Protein AF-A0A645GMU7-F1 (afdb_monomer_lite)

pLDDT: mean 84.22, std 10.96, range [55.72, 93.5]

Structure (mmCIF, N/CA/C/O backbone):
data_AF-A0A645GMU7-F1
#
_entry.id   AF-A0A645GMU7-F1
#
loop_
_atom_site.group_PDB
_atom_site.id
_atom_site.type_symbol
_atom_site.label_atom_id
_atom_site.label_alt_id
_atom_site.label_comp_id
_atom_site.label_asym_id
_atom_site.label_entity_id
_atom_site.label_seq_id
_atom_site.pdbx_PDB_ins_code
_atom_site.Cartn_x
_atom_site.Cartn_y
_atom_site.Cartn_z
_atom_site.occupancy
_atom_site.B_iso_or_equiv
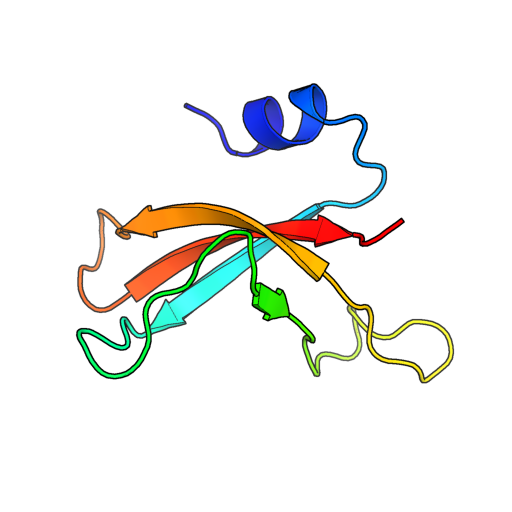_atom_site.auth_seq_id
_atom_site.auth_comp_id
_atom_site.auth_asym_id
_atom_site.auth_atom_id
_atom_site.pdbx_PDB_model_num
ATOM 1 N N . MET A 1 1 ? -5.381 14.484 5.183 1.00 55.72 1 MET A N 1
ATOM 2 C CA . MET A 1 1 ? -3.976 14.639 4.748 1.00 55.72 1 MET A CA 1
ATOM 3 C C . MET A 1 1 ? -3.900 14.101 3.328 1.00 55.72 1 MET A C 1
ATOM 5 O O . MET A 1 1 ? -4.540 13.086 3.083 1.00 55.72 1 MET A O 1
ATOM 9 N N . LYS A 1 2 ? -3.295 14.817 2.375 1.00 77.25 2 LYS A N 1
ATOM 10 C CA . LYS A 1 2 ? -3.362 14.465 0.946 1.00 77.25 2 LYS A CA 1
ATOM 11 C C . LYS A 1 2 ? -2.253 13.460 0.618 1.00 77.25 2 LYS A C 1
ATOM 13 O O . LYS A 1 2 ? -1.131 13.645 1.077 1.00 77.25 2 LYS A O 1
ATOM 18 N N . ASP A 1 3 ? -2.534 12.445 -0.202 1.00 61.56 3 ASP A N 1
ATOM 19 C CA . ASP A 1 3 ? -1.557 11.387 -0.542 1.00 61.56 3 ASP A CA 1
ATOM 20 C C . ASP A 1 3 ? -0.232 11.964 -1.094 1.00 61.56 3 ASP A C 1
ATOM 22 O O . ASP A 1 3 ? 0.859 11.463 -0.827 1.00 61.56 3 ASP A O 1
ATOM 26 N N . MET A 1 4 ? -0.329 13.082 -1.820 1.00 61.84 4 MET A N 1
ATOM 27 C CA . MET A 1 4 ? 0.803 13.784 -2.427 1.00 61.84 4 MET A CA 1
ATOM 28 C C . MET A 1 4 ? 1.776 14.386 -1.396 1.00 61.84 4 MET A C 1
ATOM 30 O O . MET A 1 4 ? 2.973 14.471 -1.668 1.00 61.84 4 MET A O 1
ATOM 34 N N . ASP A 1 5 ? 1.287 14.777 -0.216 1.00 69.12 5 ASP A N 1
ATOM 35 C CA . ASP A 1 5 ? 2.123 15.343 0.852 1.00 69.12 5 ASP A CA 1
ATOM 36 C C . ASP A 1 5 ? 2.981 14.248 1.506 1.00 69.12 5 ASP A C 1
ATOM 38 O O . ASP A 1 5 ? 4.155 14.462 1.814 1.00 69.12 5 ASP A O 1
ATOM 42 N N . ILE A 1 6 ? 2.419 13.041 1.640 1.00 62.91 6 ILE A N 1
ATOM 43 C CA . ILE A 1 6 ? 3.112 11.865 2.180 1.00 62.91 6 ILE A CA 1
ATOM 44 C C . ILE A 1 6 ? 4.245 11.443 1.235 1.00 62.91 6 ILE A C 1
ATOM 46 O O . ILE A 1 6 ? 5.368 11.214 1.685 1.00 62.91 6 ILE A O 1
ATOM 50 N N . LEU A 1 7 ? 3.986 11.398 -0.075 1.00 61.19 7 LEU A N 1
ATOM 51 C CA . LEU A 1 7 ? 4.989 11.023 -1.080 1.00 61.19 7 LEU A CA 1
ATOM 52 C C . LEU A 1 7 ? 6.129 12.047 -1.189 1.00 61.19 7 LEU A C 1
ATOM 54 O O . LEU A 1 7 ? 7.299 11.667 -1.234 1.00 61.19 7 LEU A O 1
ATOM 58 N N . ARG A 1 8 ? 5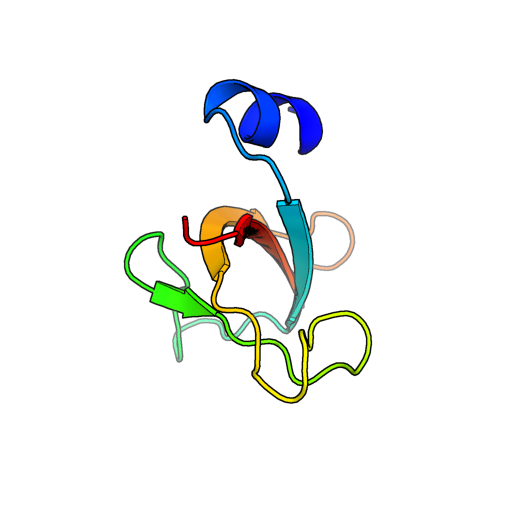.811 13.348 -1.164 1.00 60.84 8 ARG A N 1
ATOM 59 C CA . ARG A 1 8 ? 6.821 14.420 -1.205 1.00 60.84 8 ARG A CA 1
ATOM 60 C C . ARG A 1 8 ? 7.757 14.414 -0.001 1.00 60.84 8 ARG A C 1
ATOM 62 O O . ARG A 1 8 ? 8.921 14.768 -0.148 1.00 60.84 8 ARG A O 1
ATOM 69 N N . SER A 1 9 ? 7.275 13.991 1.167 1.00 58.47 9 SER A N 1
ATOM 70 C CA . SER A 1 9 ? 8.094 13.926 2.384 1.00 58.47 9 SER A CA 1
ATOM 71 C C . SER A 1 9 ? 9.207 12.866 2.343 1.00 58.47 9 SER A C 1
ATOM 73 O O . SER A 1 9 ? 10.087 12.888 3.198 1.00 58.47 9 SER A O 1
ATOM 75 N N . LYS A 1 10 ? 9.180 11.944 1.367 1.00 60.91 10 LYS A N 1
ATOM 76 C CA . LYS A 1 10 ? 10.097 10.795 1.272 1.00 60.91 10 LYS A CA 1
ATOM 77 C C . LYS A 1 10 ? 10.953 10.775 -0.004 1.00 60.91 10 LYS A C 1
ATOM 79 O O . LYS A 1 10 ? 11.375 9.692 -0.398 1.00 60.91 10 LYS A O 1
ATOM 84 N N . GLU A 1 11 ? 11.159 11.921 -0.666 1.00 58.62 11 GLU A N 1
ATOM 85 C CA . GLU A 1 11 ? 12.003 12.050 -1.880 1.00 58.62 11 GLU A CA 1
ATOM 86 C C . GLU A 1 11 ? 11.718 10.969 -2.942 1.00 58.62 11 GLU A C 1
ATOM 88 O O . GLU A 1 11 ? 12.610 10.351 -3.511 1.00 58.62 11 GLU A O 1
ATOM 93 N N . THR A 1 12 ? 10.437 10.677 -3.165 1.00 60.22 12 THR A N 1
ATOM 94 C CA . THR A 1 12 ? 10.014 9.583 -4.041 1.00 60.22 12 THR A CA 1
ATOM 95 C C . THR A 1 12 ? 9.853 10.070 -5.483 1.00 60.22 12 THR A C 1
ATOM 97 O O . THR A 1 12 ? 9.009 10.926 -5.744 1.00 60.22 12 THR A O 1
ATOM 100 N N . GLU A 1 13 ? 10.619 9.499 -6.418 1.00 68.19 13 GLU A N 1
ATOM 101 C CA . GLU A 1 13 ? 10.539 9.825 -7.855 1.00 68.19 13 GLU A CA 1
ATOM 102 C C . GLU A 1 13 ? 9.243 9.321 -8.509 1.00 68.19 13 GLU A C 1
ATOM 104 O O . GLU A 1 13 ? 8.684 9.980 -9.385 1.00 68.19 13 GLU A O 1
ATOM 109 N N . GLU A 1 14 ? 8.724 8.177 -8.054 1.00 82.69 14 GLU A N 1
ATOM 110 C CA . GLU A 1 14 ? 7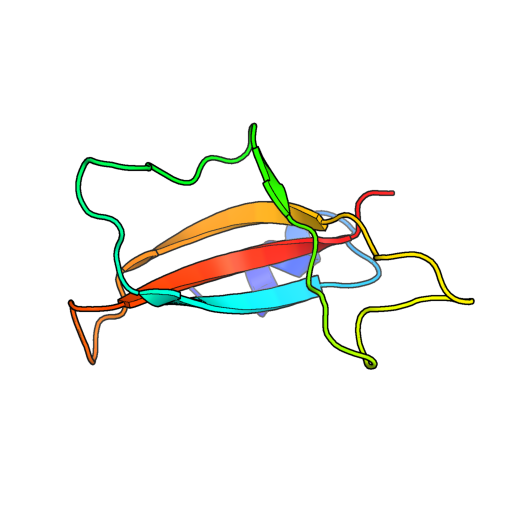.506 7.567 -8.587 1.00 82.69 14 GLU A CA 1
ATOM 111 C C . GLU A 1 14 ? 6.653 6.986 -7.448 1.00 82.69 14 GLU A C 1
ATOM 113 O O . GLU A 1 14 ? 7.106 6.159 -6.652 1.00 82.69 14 GLU A O 1
ATOM 118 N N . GLY A 1 15 ? 5.403 7.440 -7.354 1.00 87.12 15 GLY A N 1
ATOM 119 C CA . GLY A 1 15 ? 4.435 6.994 -6.355 1.00 87.12 15 GLY A CA 1
ATOM 120 C C . GLY A 1 15 ? 3.127 6.579 -7.012 1.00 87.12 15 GLY A C 1
ATOM 121 O O . GLY A 1 15 ? 2.711 7.164 -8.010 1.00 87.12 15 GLY A O 1
ATOM 122 N N . THR A 1 16 ? 2.470 5.572 -6.445 1.00 89.88 16 THR A N 1
ATOM 123 C CA . THR A 1 16 ? 1.166 5.100 -6.920 1.00 89.88 16 THR A CA 1
ATOM 124 C C . THR A 1 16 ? 0.247 4.803 -5.743 1.00 89.88 16 THR A C 1
ATOM 126 O O . THR A 1 16 ? 0.664 4.761 -4.585 1.00 89.88 16 THR A O 1
ATOM 129 N N . THR A 1 17 ? -1.044 4.658 -6.005 1.00 91.69 17 THR A N 1
ATOM 130 C CA . THR A 1 17 ? -2.031 4.343 -4.975 1.00 91.69 17 THR A CA 1
ATOM 131 C C . THR A 1 17 ? -2.981 3.296 -5.506 1.00 91.69 17 THR A C 1
ATOM 133 O O . THR A 1 17 ? -3.540 3.452 -6.590 1.00 91.69 17 THR A O 1
ATOM 136 N N . ILE A 1 18 ? -3.155 2.228 -4.736 1.00 92.12 18 ILE A N 1
ATOM 137 C CA . ILE A 1 18 ? -4.050 1.127 -5.080 1.00 92.12 18 ILE A CA 1
ATOM 138 C C . ILE A 1 18 ? -5.183 1.041 -4.063 1.00 92.12 18 ILE A C 1
ATOM 140 O O . ILE A 1 18 ? -5.016 1.375 -2.889 1.00 92.12 18 ILE A O 1
ATOM 144 N N . LYS A 1 19 ? -6.339 0.575 -4.529 1.00 92.94 19 LYS A N 1
ATOM 145 C CA . LYS A 1 19 ? -7.486 0.231 -3.693 1.00 92.94 19 LYS A CA 1
ATOM 146 C C . LYS A 1 19 ? -7.717 -1.267 -3.833 1.00 92.94 19 LYS A C 1
ATOM 148 O O . LYS A 1 19 ? -7.910 -1.749 -4.948 1.00 92.94 19 LYS A O 1
ATOM 153 N N . ILE A 1 20 ? -7.658 -1.995 -2.723 1.00 92.12 20 ILE A N 1
ATOM 154 C CA . ILE A 1 20 ? -7.903 -3.442 -2.690 1.00 92.12 20 ILE A CA 1
ATOM 155 C C . ILE A 1 20 ? -9.063 -3.746 -1.756 1.00 92.12 20 ILE A C 1
ATOM 157 O O . ILE A 1 20 ? -9.373 -2.951 -0.870 1.0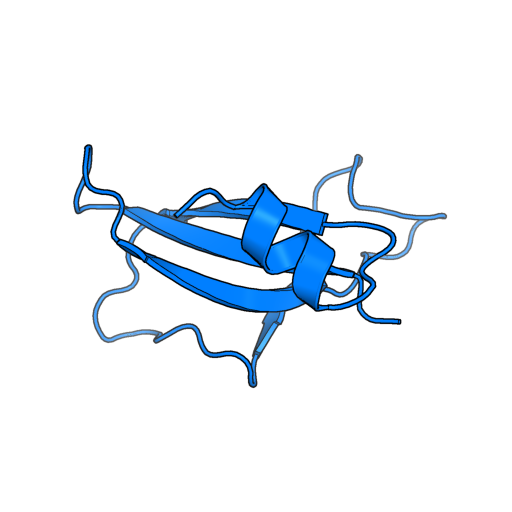0 92.12 20 ILE A O 1
ATOM 161 N N . ARG A 1 21 ? -9.713 -4.893 -1.960 1.00 92.12 21 ARG A N 1
ATOM 162 C CA . ARG A 1 21 ? -10.720 -5.388 -1.019 1.00 92.12 21 ARG A CA 1
ATOM 163 C C . ARG A 1 21 ? -10.070 -5.604 0.347 1.00 92.12 21 ARG A C 1
ATOM 165 O O . ARG A 1 21 ? -8.966 -6.139 0.390 1.00 92.12 21 ARG A O 1
ATOM 172 N N . ASP A 1 22 ? -10.751 -5.202 1.416 1.00 89.88 22 ASP A N 1
ATOM 173 C CA . ASP A 1 22 ? -10.275 -5.393 2.784 1.00 89.88 22 ASP A CA 1
ATOM 174 C C . ASP A 1 22 ? -10.107 -6.901 3.068 1.00 89.88 22 ASP A C 1
ATOM 176 O O . ASP A 1 22 ? -11.091 -7.648 3.030 1.00 89.88 22 ASP A O 1
ATOM 180 N N . PRO A 1 23 ? -8.871 -7.378 3.301 1.00 87.31 23 PRO A N 1
ATOM 181 C CA . PRO A 1 23 ? -8.593 -8.769 3.659 1.00 87.31 23 PRO A CA 1
ATOM 182 C C . PRO A 1 23 ? -8.964 -9.114 5.115 1.00 87.31 23 PRO A C 1
ATOM 184 O O . PRO A 1 23 ? -8.765 -10.251 5.548 1.00 87.31 23 PRO A O 1
ATOM 187 N N . TYR A 1 24 ? -9.477 -8.159 5.896 1.00 83.50 24 TYR A N 1
ATOM 188 C CA . TYR A 1 24 ? -9.806 -8.306 7.310 1.00 83.50 24 TYR A CA 1
ATOM 189 C C . TYR A 1 24 ? -8.625 -8.835 8.142 1.00 83.50 24 TYR A C 1
ATOM 191 O O . TYR A 1 24 ? -7.674 -8.111 8.423 1.00 83.50 24 TYR A O 1
ATOM 199 N N . LYS A 1 25 ? -8.696 -10.094 8.596 1.00 83.00 25 LYS A N 1
ATOM 200 C CA . LYS A 1 25 ? -7.687 -10.722 9.466 1.00 83.00 25 LYS A CA 1
ATOM 201 C C . LYS A 1 25 ? -6.740 -11.652 8.716 1.00 83.00 25 LYS A C 1
ATOM 203 O O . LYS A 1 25 ? -5.750 -12.076 9.307 1.00 83.00 25 LYS A O 1
ATOM 208 N N . ASP A 1 26 ? -7.025 -11.950 7.452 1.00 87.00 26 ASP A N 1
ATOM 209 C CA . ASP A 1 26 ? -6.228 -12.899 6.672 1.00 87.00 26 ASP A CA 1
ATOM 210 C C . ASP A 1 26 ? -4.886 -12.287 6.260 1.00 87.00 26 ASP A C 1
ATOM 212 O O . ASP A 1 26 ? -3.883 -12.987 6.129 1.00 87.00 26 ASP A O 1
ATOM 216 N N . TYR A 1 27 ? -4.842 -10.963 6.103 1.00 86.44 27 TYR A N 1
ATOM 217 C CA . TYR A 1 27 ? -3.628 -10.224 5.788 1.00 86.44 27 TYR A CA 1
ATOM 218 C C . TYR A 1 27 ? -3.731 -8.788 6.301 1.00 86.44 27 TYR A C 1
ATOM 220 O O . TYR A 1 27 ? -4.742 -8.132 6.102 1.00 86.44 27 TYR A O 1
ATOM 228 N N . ILE A 1 28 ? -2.677 -8.271 6.932 1.00 87.31 28 ILE A N 1
ATOM 229 C CA . ILE A 1 28 ? -2.618 -6.867 7.361 1.00 87.31 28 ILE A CA 1
ATOM 230 C C . ILE A 1 28 ? -1.447 -6.215 6.622 1.00 87.31 28 ILE A C 1
ATOM 232 O O . ILE A 1 28 ? -0.295 -6.537 6.927 1.00 87.31 28 ILE A O 1
ATOM 236 N N . PRO A 1 29 ? -1.690 -5.336 5.632 1.00 89.69 29 PRO A N 1
ATOM 237 C CA . PRO A 1 29 ? -0.609 -4.669 4.922 1.00 89.69 29 PRO A CA 1
ATOM 238 C C . PRO A 1 29 ? 0.172 -3.751 5.867 1.00 89.69 29 PRO A C 1
ATOM 240 O O . PRO A 1 29 ? -0.399 -2.971 6.625 1.00 89.69 29 PRO A O 1
ATOM 243 N N . THR A 1 30 ? 1.501 -3.847 5.819 1.00 90.75 30 THR A N 1
ATOM 244 C CA . THR A 1 30 ? 2.413 -3.014 6.612 1.00 90.75 30 THR A CA 1
ATOM 245 C C . THR A 1 30 ? 3.565 -2.528 5.741 1.00 90.75 30 THR A C 1
ATOM 247 O O . THR A 1 30 ? 3.846 -3.106 4.693 1.00 90.75 30 THR A O 1
ATOM 250 N N . ASN A 1 31 ? 4.298 -1.516 6.205 1.00 89.00 31 ASN A N 1
ATOM 251 C CA . ASN A 1 31 ? 5.495 -1.000 5.530 1.00 89.00 31 ASN A CA 1
ATOM 252 C C . ASN A 1 31 ? 6.657 -2.010 5.398 1.00 89.00 31 ASN A C 1
ATOM 254 O O . ASN A 1 31 ? 7.663 -1.700 4.767 1.00 89.00 31 ASN A O 1
ATOM 258 N N . LYS A 1 32 ? 6.538 -3.207 5.987 1.00 90.44 32 LYS A N 1
ATOM 259 C CA . LYS A 1 32 ? 7.500 -4.308 5.828 1.00 90.44 32 LYS A CA 1
ATOM 260 C C . LYS A 1 32 ? 7.213 -5.171 4.601 1.00 90.44 32 LYS A C 1
ATOM 262 O O . LYS A 1 32 ? 8.039 -6.005 4.240 1.00 90.44 32 LYS A O 1
ATOM 267 N N . HIS A 1 33 ? 6.042 -5.011 3.992 1.00 93.12 33 HIS A 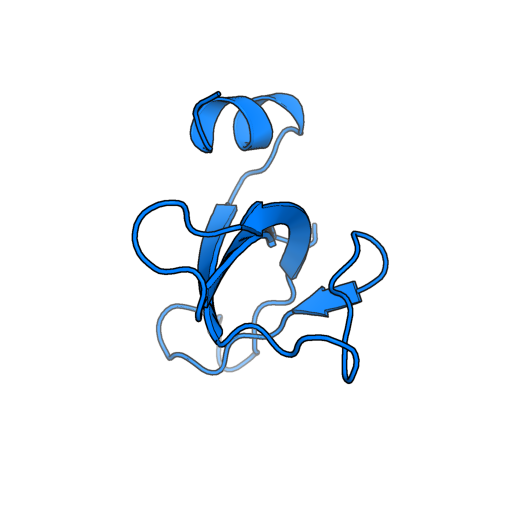N 1
ATOM 268 C CA . HIS A 1 33 ? 5.657 -5.749 2.801 1.00 93.12 33 HIS A CA 1
ATOM 269 C C . HIS A 1 33 ? 6.045 -4.980 1.538 1.00 93.12 33 HIS A C 1
ATOM 271 O O . HIS A 1 33 ? 6.102 -3.747 1.521 1.00 93.12 33 HIS A O 1
ATOM 277 N N . LYS A 1 34 ? 6.292 -5.740 0.472 1.00 92.56 34 LYS A N 1
ATOM 278 C CA . LYS A 1 34 ? 6.523 -5.225 -0.876 1.00 92.56 34 LYS A CA 1
ATOM 279 C C . LYS A 1 34 ? 5.333 -5.575 -1.758 1.00 92.56 34 LYS A C 1
ATOM 281 O O . LYS A 1 34 ? 4.641 -6.559 -1.503 1.00 92.56 34 LYS A O 1
ATOM 286 N N . VAL A 1 35 ? 5.097 -4.755 -2.772 1.00 92.81 35 VAL A N 1
ATOM 287 C CA . VAL A 1 35 ? 3.993 -4.926 -3.717 1.00 92.81 35 VAL A CA 1
ATOM 288 C C . VAL A 1 35 ? 4.557 -5.006 -5.126 1.00 92.81 35 VAL A C 1
ATOM 290 O O . VAL A 1 35 ? 5.408 -4.205 -5.502 1.00 92.81 35 VAL A O 1
ATOM 293 N N . GLU A 1 36 ? 4.053 -5.955 -5.902 1.00 92.94 36 GLU A N 1
ATOM 294 C CA . GLU A 1 36 ? 4.229 -6.035 -7.348 1.00 92.94 36 GLU A CA 1
ATOM 295 C C . GLU A 1 36 ? 2.839 -5.963 -7.977 1.00 92.94 36 GLU A C 1
ATOM 297 O O . GLU A 1 36 ? 1.888 -6.559 -7.466 1.00 92.94 36 GLU A O 1
ATOM 302 N N . ILE A 1 37 ? 2.702 -5.175 -9.041 1.00 92.06 37 ILE A N 1
ATOM 303 C CA . ILE A 1 37 ? 1.419 -4.944 -9.707 1.00 92.06 37 ILE A CA 1
ATOM 304 C C . ILE A 1 37 ? 1.540 -5.483 -11.123 1.00 92.06 37 ILE A C 1
ATOM 306 O O . ILE A 1 37 ? 2.261 -4.908 -11.938 1.00 92.06 37 ILE A O 1
ATOM 310 N N . ASP A 1 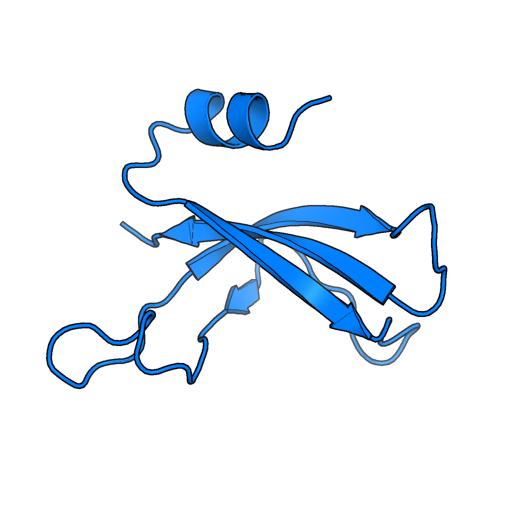38 ? 0.821 -6.567 -11.403 1.00 91.25 38 ASP A N 1
ATOM 311 C CA . ASP A 1 38 ? 0.724 -7.145 -12.742 1.00 91.25 38 ASP A CA 1
ATOM 312 C C . ASP A 1 38 ? -0.255 -6.335 -13.605 1.00 91.25 38 ASP A C 1
ATOM 314 O O . ASP A 1 38 ? -1.412 -6.691 -13.824 1.00 91.25 38 ASP A O 1
ATOM 318 N N . ASP A 1 39 ? 0.208 -5.154 -14.009 1.00 89.00 39 ASP A N 1
ATOM 319 C CA . ASP A 1 39 ? -0.461 -4.243 -14.929 1.00 89.00 39 ASP A CA 1
ATOM 320 C C . ASP A 1 39 ? 0.587 -3.709 -15.906 1.00 89.00 39 ASP A C 1
ATOM 322 O O . ASP A 1 39 ? 1.666 -3.282 -15.495 1.00 89.00 39 ASP A O 1
ATOM 326 N N . TYR A 1 40 ? 0.270 -3.691 -17.201 1.00 87.44 40 TYR A N 1
ATOM 327 C CA . TYR A 1 40 ? 1.206 -3.281 -18.253 1.00 87.44 40 TYR A CA 1
ATOM 328 C C . TYR A 1 40 ? 1.794 -1.873 -18.051 1.00 87.44 40 TYR A C 1
ATOM 330 O O . TYR A 1 40 ? 2.876 -1.586 -18.554 1.00 87.44 40 TYR A O 1
ATOM 338 N N . ARG A 1 41 ? 1.109 -0.991 -17.310 1.00 86.19 41 ARG A N 1
ATOM 339 C CA . ARG A 1 41 ? 1.581 0.368 -16.978 1.00 86.19 41 ARG A CA 1
ATOM 340 C C . ARG A 1 41 ? 2.630 0.379 -15.869 1.00 86.19 41 ARG A C 1
ATOM 342 O O . ARG A 1 41 ? 3.364 1.350 -15.727 1.00 86.19 41 ARG A O 1
ATOM 349 N N . MET A 1 42 ? 2.664 -0.682 -15.071 1.00 86.12 42 MET A N 1
ATOM 350 C CA . MET A 1 42 ? 3.536 -0.859 -13.911 1.00 86.12 42 MET A CA 1
ATOM 351 C C . MET A 1 42 ? 4.681 -1.838 -14.201 1.00 86.12 42 MET A C 1
ATOM 353 O O . MET A 1 42 ? 5.430 -2.192 -13.292 1.00 86.12 42 MET A O 1
ATOM 357 N N . ILE A 1 43 ? 4.830 -2.262 -15.458 1.00 86.75 43 ILE A N 1
ATOM 358 C CA . ILE A 1 43 ? 5.932 -3.089 -15.948 1.00 86.75 43 ILE A CA 1
ATOM 359 C C . ILE A 1 43 ? 6.955 -2.176 -16.622 1.00 86.75 43 ILE A C 1
ATOM 361 O O . ILE A 1 43 ? 6.606 -1.355 -17.468 1.00 86.75 43 ILE A O 1
ATOM 365 N N . ASP A 1 44 ? 8.224 -2.335 -16.261 1.00 83.25 44 ASP A N 1
ATOM 366 C CA . ASP A 1 44 ? 9.340 -1.668 -16.926 1.00 83.25 44 ASP A CA 1
ATOM 367 C C . ASP A 1 44 ? 10.190 -2.711 -17.648 1.00 83.25 44 ASP A C 1
ATOM 369 O O . ASP A 1 44 ? 10.707 -3.641 -17.032 1.00 83.25 44 ASP A O 1
ATOM 373 N N . SER A 1 45 ? 10.300 -2.583 -18.971 1.00 84.62 45 SER A N 1
ATOM 374 C CA . SER A 1 45 ? 11.140 -3.455 -19.803 1.00 84.62 45 SER A CA 1
ATOM 375 C C . SER A 1 45 ? 10.870 -4.962 -19.620 1.00 84.62 45 SER A C 1
ATOM 377 O O . SER A 1 45 ? 11.775 -5.786 -19.723 1.00 84.62 45 SER A O 1
ATOM 379 N N . GLY A 1 46 ? 9.613 -5.333 -19.347 1.00 83.44 46 GLY A N 1
ATOM 380 C CA . GLY A 1 46 ? 9.196 -6.722 -19.115 1.00 83.44 46 GLY A CA 1
ATOM 381 C C . GLY A 1 46 ? 9.386 -7.228 -17.680 1.00 83.44 46 GLY A C 1
ATOM 382 O O . GLY A 1 46 ? 9.127 -8.399 -17.421 1.00 83.44 46 GLY A O 1
ATOM 383 N N . VAL A 1 47 ? 9.805 -6.368 -16.747 1.00 85.44 47 VAL A N 1
ATOM 384 C CA . VAL A 1 47 ? 9.988 -6.692 -15.326 1.00 85.44 47 VAL A CA 1
ATOM 385 C C . VAL A 1 47 ? 8.959 -5.942 -14.478 1.00 85.44 47 VAL A C 1
ATOM 387 O O . VAL A 1 47 ? 8.739 -4.741 -14.659 1.00 85.44 47 VAL A O 1
ATOM 390 N N . LEU A 1 48 ? 8.322 -6.645 -13.536 1.00 88.06 48 LEU A N 1
ATOM 391 C CA . LEU A 1 48 ? 7.381 -6.040 -12.593 1.00 88.06 48 LEU A CA 1
ATOM 392 C C . LEU A 1 48 ? 8.106 -5.038 -11.692 1.00 88.06 48 LEU A C 1
ATOM 394 O O . LEU A 1 48 ? 9.125 -5.345 -11.067 1.00 88.06 48 LEU A O 1
ATOM 398 N N . LYS A 1 49 ? 7.565 -3.821 -11.599 1.00 90.19 49 LYS A N 1
ATOM 399 C CA . LYS A 1 49 ? 8.062 -2.844 -10.637 1.00 90.19 49 LYS A CA 1
ATOM 400 C C . LYS A 1 49 ? 7.715 -3.299 -9.218 1.00 90.19 49 LYS A C 1
ATOM 402 O O . LYS A 1 49 ? 6.552 -3.527 -8.894 1.00 90.19 49 LYS A O 1
ATOM 407 N N . VAL A 1 50 ? 8.734 -3.362 -8.367 1.00 91.25 50 VAL A N 1
ATOM 408 C CA . VAL A 1 50 ? 8.606 -3.510 -6.916 1.00 91.25 50 VAL A CA 1
ATOM 409 C C . VAL A 1 50 ? 8.317 -2.158 -6.261 1.00 91.25 50 VAL A C 1
ATOM 411 O O . VAL A 1 50 ? 8.986 -1.153 -6.540 1.00 91.25 50 VAL A O 1
ATOM 414 N N . TRP A 1 51 ? 7.343 -2.161 -5.359 1.00 92.50 51 TRP A N 1
ATOM 415 C CA . TRP A 1 51 ? 6.882 -1.009 -4.597 1.00 92.50 51 TRP A CA 1
ATOM 416 C C . TRP A 1 51 ? 6.942 -1.281 -3.095 1.00 92.50 51 TRP A C 1
ATOM 418 O O . TRP A 1 51 ? 6.756 -2.411 -2.641 1.00 92.50 51 TRP A O 1
ATOM 428 N N . GLU A 1 52 ? 7.154 -0.230 -2.314 1.00 92.56 52 GLU A N 1
ATOM 429 C CA . GLU A 1 52 ? 7.090 -0.260 -0.855 1.00 92.56 52 GLU A CA 1
ATOM 430 C C . GLU A 1 52 ? 5.791 0.371 -0.363 1.00 92.56 52 GLU A C 1
ATOM 432 O O . GLU A 1 52 ? 5.354 1.401 -0.887 1.00 92.56 52 GLU A O 1
ATOM 437 N N . ILE A 1 53 ? 5.204 -0.211 0.684 1.00 93.12 53 ILE A N 1
ATOM 438 C CA . ILE A 1 53 ? 4.026 0.360 1.338 1.00 93.12 53 ILE A CA 1
ATOM 439 C C . ILE A 1 53 ? 4.451 1.541 2.209 1.00 93.12 53 ILE A C 1
ATOM 441 O O . ILE A 1 53 ? 5.215 1.402 3.166 1.00 93.12 53 ILE A O 1
ATOM 445 N N . VAL A 1 54 ? 3.934 2.719 1.875 1.00 91.62 54 VAL A N 1
ATOM 446 C CA . VAL A 1 54 ? 4.184 3.962 2.606 1.00 91.62 54 VAL A CA 1
ATOM 447 C C . VAL A 1 54 ? 3.138 4.174 3.683 1.00 91.62 54 VAL A C 1
ATOM 449 O O . VAL A 1 54 ? 3.498 4.557 4.796 1.00 91.62 54 VAL A O 1
ATOM 452 N N . ASP A 1 55 ? 1.877 3.939 3.332 1.00 90.69 55 ASP A N 1
ATOM 453 C CA . ASP A 1 55 ? 0.728 4.150 4.201 1.00 90.69 55 ASP A CA 1
ATOM 454 C C . ASP A 1 55 ? -0.435 3.232 3.805 1.00 90.69 55 ASP A C 1
ATOM 456 O O . ASP A 1 55 ? -0.547 2.810 2.648 1.00 90.69 55 ASP A O 1
ATOM 460 N N . VAL A 1 56 ? -1.294 2.931 4.776 1.00 91.00 56 VAL A N 1
ATOM 461 C CA . VAL A 1 56 ? -2.517 2.143 4.603 1.00 91.00 56 VAL A CA 1
ATOM 462 C C . VAL A 1 56 ? -3.641 2.859 5.334 1.00 91.00 56 VAL A C 1
ATOM 464 O O . VAL A 1 56 ? -3.558 3.082 6.540 1.00 91.00 56 VAL A O 1
ATOM 467 N N . ALA A 1 57 ? -4.717 3.162 4.617 1.00 90.00 57 ALA A N 1
ATOM 468 C CA . ALA A 1 57 ? -5.893 3.812 5.175 1.00 90.00 57 ALA A CA 1
ATOM 469 C C . ALA A 1 57 ? -7.169 3.042 4.805 1.00 90.00 57 ALA A C 1
ATOM 471 O O . ALA A 1 57 ? -7.253 2.492 3.703 1.00 90.00 57 ALA A O 1
ATOM 472 N N . PRO A 1 58 ? -8.182 3.004 5.687 1.00 88.06 58 PRO A N 1
ATOM 473 C CA . PRO A 1 58 ? -9.500 2.517 5.308 1.00 88.06 58 PRO A CA 1
ATOM 474 C C . PRO A 1 58 ? -10.101 3.420 4.230 1.00 88.06 58 PRO A C 1
ATOM 476 O O . PRO A 1 58 ? -9.856 4.631 4.203 1.00 88.06 58 PRO A O 1
ATOM 479 N N . ASP A 1 59 ? -10.905 2.839 3.347 1.00 87.69 59 ASP A N 1
ATOM 480 C CA . ASP A 1 59 ? -11.717 3.632 2.442 1.00 87.69 59 ASP A CA 1
ATOM 481 C C . ASP A 1 59 ? -12.979 4.116 3.174 1.00 87.69 59 ASP A C 1
ATOM 483 O O . ASP A 1 59 ? -13.791 3.327 3.654 1.00 87.69 59 ASP A O 1
ATOM 487 N N . TYR A 1 60 ? -13.105 5.437 3.318 1.00 82.69 60 TYR A N 1
ATOM 488 C CA . TYR A 1 60 ? -14.187 6.055 4.088 1.00 82.69 60 TYR A CA 1
ATOM 489 C C . TYR A 1 60 ? -15.530 6.080 3.346 1.00 82.69 60 TYR A C 1
ATOM 491 O O . TYR A 1 60 ? -16.551 6.345 3.978 1.00 82.69 60 TYR A O 1
ATOM 499 N N . GLU A 1 61 ? -15.543 5.824 2.034 1.00 88.81 61 GLU A N 1
ATOM 500 C CA . GLU A 1 61 ? -16.774 5.726 1.243 1.00 88.81 61 GLU A CA 1
ATOM 501 C C . GLU A 1 61 ? -17.279 4.280 1.173 1.00 88.81 61 GLU A C 1
ATOM 503 O O . GLU A 1 61 ? -18.489 4.054 1.165 1.00 88.81 61 GLU A O 1
ATOM 508 N N . ASP A 1 62 ? -16.370 3.301 1.164 1.00 88.75 62 ASP A N 1
ATOM 509 C CA . ASP A 1 62 ? -16.709 1.879 1.127 1.00 88.75 62 ASP A CA 1
ATOM 510 C C . ASP A 1 62 ? -15.792 1.043 2.031 1.00 88.75 62 ASP A C 1
ATOM 512 O O . ASP A 1 62 ? -14.665 0.705 1.666 1.00 88.75 62 ASP A O 1
ATOM 516 N N . SER A 1 63 ? -16.315 0.616 3.185 1.00 86.19 63 SER A N 1
ATOM 517 C CA . SER A 1 63 ? -15.569 -0.171 4.174 1.00 86.19 63 SER A CA 1
ATOM 518 C C . SER A 1 63 ? -15.193 -1.582 3.712 1.00 86.19 63 SER A C 1
ATOM 520 O O . SER A 1 63 ? -14.538 -2.303 4.457 1.00 86.19 63 SER A O 1
ATOM 522 N N . ASN A 1 64 ? -15.614 -2.014 2.519 1.00 90.88 64 ASN A N 1
ATOM 523 C CA . ASN A 1 64 ? -15.140 -3.263 1.921 1.00 90.88 64 ASN A CA 1
ATOM 524 C C . ASN A 1 64 ? -13.761 -3.112 1.269 1.00 90.88 64 ASN A C 1
ATOM 526 O O . ASN A 1 64 ? -13.245 -4.086 0.717 1.00 90.88 64 ASN A O 1
ATOM 530 N N . PHE A 1 65 ? -13.177 -1.913 1.284 1.00 92.88 65 PHE A N 1
ATOM 531 C CA . PHE A 1 65 ? -11.903 -1.626 0.649 1.00 92.88 65 PHE A CA 1
ATOM 532 C C . PHE A 1 65 ? -10.949 -0.872 1.569 1.00 92.88 65 PHE A C 1
ATOM 534 O O . PHE A 1 65 ? -11.334 -0.092 2.439 1.00 92.88 65 PHE A O 1
ATOM 541 N N . ILE A 1 66 ? -9.665 -1.066 1.295 1.00 93.06 66 ILE A N 1
ATOM 542 C CA . ILE A 1 66 ? -8.575 -0.303 1.887 1.00 93.06 66 ILE A CA 1
ATOM 543 C C . ILE A 1 66 ? -7.748 0.348 0.784 1.00 93.06 66 ILE A C 1
ATOM 545 O O . ILE A 1 66 ? -7.583 -0.191 -0.317 1.00 93.06 66 ILE A O 1
ATOM 549 N N . LYS A 1 67 ? -7.221 1.526 1.093 1.00 93.50 67 LYS A N 1
ATOM 550 C CA . LYS A 1 67 ? -6.341 2.313 0.241 1.00 93.50 67 LYS A CA 1
ATOM 551 C C . LYS A 1 67 ? -4.902 2.116 0.694 1.00 93.50 67 LYS A C 1
ATOM 553 O O . LYS A 1 67 ? -4.601 2.236 1.880 1.00 93.50 67 LYS A O 1
ATOM 558 N N . ILE A 1 68 ? -4.010 1.840 -0.249 1.00 93.50 68 ILE A N 1
ATOM 559 C CA . ILE A 1 68 ? -2.588 1.627 0.023 1.00 93.50 68 ILE A CA 1
ATOM 560 C C . ILE A 1 68 ? -1.778 2.599 -0.824 1.00 93.50 68 ILE A C 1
ATOM 562 O O . ILE A 1 68 ? -1.867 2.592 -2.055 1.00 93.50 68 ILE A O 1
ATOM 566 N N . VAL A 1 69 ? -0.980 3.426 -0.154 1.00 92.19 69 VAL A N 1
ATOM 567 C CA . VAL A 1 69 ? -0.064 4.372 -0.791 1.00 92.19 69 VAL A CA 1
ATOM 568 C C . VAL A 1 69 ? 1.287 3.696 -0.961 1.00 92.19 69 VAL A C 1
ATOM 570 O O . VAL A 1 69 ? 1.859 3.168 -0.004 1.00 92.19 69 VAL A O 1
ATOM 573 N N . LEU A 1 70 ? 1.796 3.718 -2.187 1.00 92.75 70 LEU A N 1
ATOM 574 C CA . LEU A 1 70 ? 2.993 3.007 -2.601 1.00 92.75 70 LEU A CA 1
ATOM 575 C C . LEU A 1 70 ? 4.053 3.982 -3.112 1.00 92.75 70 LEU A C 1
ATOM 577 O O . LEU A 1 70 ? 3.736 4.947 -3.810 1.00 92.75 70 LEU A O 1
ATOM 581 N N . LYS A 1 71 ? 5.319 3.683 -2.820 1.00 91.25 71 LYS A N 1
ATOM 582 C CA . LYS A 1 71 ? 6.474 4.338 -3.446 1.00 91.25 71 LYS A CA 1
ATOM 583 C C . LYS A 1 71 ? 7.324 3.334 -4.197 1.00 91.25 71 LYS A C 1
ATOM 585 O O . LYS A 1 71 ? 7.411 2.175 -3.788 1.00 91.25 71 LYS A O 1
ATOM 590 N N . ARG A 1 72 ? 7.949 3.771 -5.287 1.00 86.12 72 ARG A N 1
ATOM 591 C CA . ARG A 1 72 ? 8.909 2.948 -6.018 1.00 86.12 72 ARG A CA 1
ATOM 592 C C . ARG A 1 72 ? 10.040 2.546 -5.075 1.00 86.12 72 ARG A C 1
ATOM 594 O O . ARG A 1 72 ? 10.544 3.373 -4.315 1.00 86.12 72 ARG A O 1
ATOM 601 N N . HIS A 1 73 ? 10.394 1.265 -5.096 1.00 79.31 73 HIS A N 1
ATOM 602 C CA . HIS A 1 73 ? 11.609 0.804 -4.439 1.00 79.31 73 HIS A CA 1
ATOM 603 C C . HIS A 1 73 ? 12.803 1.335 -5.241 1.00 79.31 73 HIS A C 1
ATOM 605 O O . HIS A 1 73 ? 12.929 0.994 -6.420 1.00 79.31 73 HIS A O 1
ATOM 611 N N . SER A 1 74 ? 13.583 2.224 -4.625 1.00 64.50 74 SER A N 1
ATOM 612 C CA . SER A 1 74 ? 14.835 2.766 -5.169 1.00 64.50 74 SER A CA 1
ATOM 613 C C . SER A 1 74 ? 15.967 1.752 -5.092 1.00 64.50 74 SER A C 1
ATOM 615 O O . SER A 1 74 ? 15.988 0.975 -4.110 1.00 64.50 74 SER A O 1
#

Sequence (74 aa):
MKDMDILRSKETEEGTTIKIRDPYKDYIPTNKHKVEIDDYRMIDSGVLKVWEIVDVAPDYEDSNFIKIVLKRHS

Radius of gyration: 12.69 Å; chains: 1; bounding box: 32×28×29 Å

Organism: NCBI:txid1076179

Foldseek 3Di:
DDLVVLCVVPPFPDKDKDKDFPPDPVDDDDQVDKDWDPDPVQDDPNHTFIWGFSDKAADPVDNRIIMTIIGTDD

Secondary structure (DSSP, 8-state):
--HHHHHHTTT-SSEEEEEEE--TTS----TT-EEE--SGGGEETTEEPEEEEEEEEE-SS-TTEEEEEEEE--